Protein AF-A0A9P8HV78-F1 (afdb_monomer_lite)

Structure (mmCIF, N/CA/C/O backbone):
data_AF-A0A9P8HV78-F1
#
_entry.id   AF-A0A9P8HV78-F1
#
loop_
_atom_site.group_PDB
_atom_site.id
_atom_site.type_symbol
_atom_site.label_atom_id
_atom_site.label_alt_id
_atom_site.label_comp_id
_atom_site.label_asym_id
_atom_site.label_entity_id
_atom_site.label_seq_id
_atom_site.pdbx_PDB_ins_code
_atom_site.Cartn_x
_atom_site.Cartn_y
_atom_site.Cartn_z
_atom_site.occupancy
_atom_site.B_iso_or_equiv
_atom_site.auth_seq_id
_atom_site.auth_comp_id
_atom_site.auth_asym_id
_atom_site.auth_atom_id
_atom_site.pdbx_PDB_model_num
ATOM 1 N N . MET A 1 1 ? 8.404 17.269 -20.157 1.00 40.38 1 MET A N 1
ATOM 2 C CA . MET A 1 1 ? 8.041 16.619 -18.882 1.00 40.38 1 MET A CA 1
ATOM 3 C C . MET A 1 1 ? 9.280 15.898 -18.385 1.00 40.38 1 MET A C 1
ATOM 5 O O . MET A 1 1 ? 9.684 14.922 -19.002 1.00 40.38 1 MET A O 1
ATOM 9 N N . SER A 1 2 ? 9.969 16.467 -17.398 1.00 44.69 2 SER A N 1
ATOM 10 C CA . SER A 1 2 ? 11.248 15.966 -16.885 1.00 44.69 2 SER A CA 1
ATOM 11 C C . SER A 1 2 ? 11.104 14.519 -16.416 1.00 44.69 2 SER A C 1
ATOM 13 O O . SER A 1 2 ? 10.138 14.203 -15.726 1.00 44.69 2 SER A O 1
ATOM 15 N N . ALA A 1 3 ? 12.044 13.648 -16.790 1.00 50.50 3 ALA A N 1
ATOM 16 C CA . ALA A 1 3 ? 12.125 12.296 -16.255 1.00 50.50 3 ALA A CA 1
ATOM 17 C C . ALA A 1 3 ? 12.386 12.398 -14.745 1.00 50.50 3 ALA A C 1
ATOM 19 O O . ALA A 1 3 ? 13.521 12.576 -14.309 1.00 50.50 3 ALA A O 1
ATOM 20 N N . ALA A 1 4 ? 11.313 12.389 -13.954 1.00 62.34 4 ALA A N 1
ATOM 21 C CA . ALA A 1 4 ? 11.404 12.336 -12.509 1.00 62.34 4 ALA A CA 1
ATOM 22 C C . ALA A 1 4 ? 12.167 11.062 -12.145 1.00 62.34 4 ALA A C 1
ATOM 24 O O . ALA A 1 4 ? 11.879 9.990 -12.685 1.00 62.34 4 ALA A O 1
ATOM 25 N N . ASN A 1 5 ? 13.160 11.188 -11.263 1.00 71.12 5 ASN A N 1
ATOM 26 C CA . ASN A 1 5 ? 13.862 10.027 -10.741 1.00 71.12 5 ASN A CA 1
ATOM 27 C C . ASN A 1 5 ? 12.825 9.005 -10.259 1.00 71.12 5 ASN A C 1
ATOM 29 O O . ASN A 1 5 ? 11.886 9.388 -9.553 1.00 71.12 5 ASN A O 1
ATOM 33 N N . PRO A 1 6 ? 12.956 7.730 -10.654 1.00 71.38 6 PRO A N 1
ATOM 34 C CA . PRO A 1 6 ? 11.987 6.731 -10.262 1.00 71.38 6 PRO A CA 1
ATOM 35 C C . PRO A 1 6 ? 11.880 6.642 -8.733 1.00 71.38 6 PRO A C 1
ATOM 37 O O . PRO A 1 6 ? 12.899 6.779 -8.045 1.00 71.38 6 PRO A O 1
ATOM 40 N N . PRO A 1 7 ? 10.677 6.392 -8.186 1.00 83.12 7 PRO A N 1
ATOM 41 C CA . PRO A 1 7 ? 10.512 6.232 -6.749 1.00 83.12 7 PRO A CA 1
ATOM 42 C C . PRO A 1 7 ? 11.364 5.055 -6.262 1.00 83.12 7 PRO A C 1
ATOM 44 O O . PRO A 1 7 ? 11.515 4.065 -6.965 1.00 83.12 7 PRO A O 1
ATOM 47 N N . LYS A 1 8 ? 11.938 5.142 -5.056 1.00 87.50 8 LYS A N 1
ATOM 48 C CA . LYS A 1 8 ? 12.725 4.034 -4.480 1.00 87.50 8 LYS A CA 1
ATOM 49 C C . LYS A 1 8 ? 11.836 2.833 -4.141 1.00 87.50 8 LYS A C 1
ATOM 51 O O . LYS A 1 8 ? 12.233 1.687 -4.346 1.00 87.50 8 LYS A O 1
ATOM 56 N N . TYR A 1 9 ? 10.636 3.124 -3.648 1.00 90.69 9 TYR A N 1
ATOM 57 C CA . TYR A 1 9 ? 9.629 2.144 -3.279 1.00 90.69 9 TYR A CA 1
ATOM 58 C C . TYR A 1 9 ? 8.278 2.520 -3.872 1.00 90.69 9 TYR A C 1
ATOM 60 O O . TYR A 1 9 ? 7.935 3.701 -3.964 1.00 90.69 9 TYR A O 1
ATOM 68 N N . ILE A 1 10 ? 7.520 1.495 -4.227 1.00 91.81 10 ILE A N 1
ATOM 69 C CA . ILE A 1 10 ? 6.094 1.577 -4.525 1.00 91.81 10 ILE A CA 1
ATOM 70 C C . ILE A 1 10 ? 5.348 0.728 -3.504 1.00 91.81 10 ILE A C 1
ATOM 72 O O . ILE A 1 10 ? 5.899 -0.233 -2.966 1.00 91.81 10 ILE A O 1
ATOM 76 N N . TYR A 1 11 ? 4.116 1.109 -3.211 1.00 92.69 11 TYR A N 1
ATOM 77 C CA . TYR A 1 11 ? 3.351 0.558 -2.107 1.00 92.69 11 TYR A CA 1
ATOM 78 C C . TYR A 1 11 ? 2.038 -0.018 -2.614 1.00 92.69 11 TYR A C 1
ATOM 80 O O . TYR A 1 11 ? 1.343 0.615 -3.410 1.00 92.69 11 TYR A O 1
ATOM 88 N N . LYS A 1 12 ? 1.683 -1.201 -2.115 1.00 91.75 12 LYS A N 1
ATOM 89 C CA . LYS A 1 12 ? 0.318 -1.727 -2.199 1.00 91.75 12 LYS A CA 1
ATOM 90 C C . LYS A 1 12 ? -0.362 -1.506 -0.853 1.00 91.75 12 LYS A C 1
ATOM 92 O O . LYS A 1 12 ? 0.192 -1.894 0.175 1.00 91.75 12 LYS A O 1
ATOM 97 N N . ILE A 1 13 ? -1.533 -0.875 -0.878 1.00 92.56 13 ILE A N 1
ATOM 98 C CA . ILE A 1 13 ? -2.366 -0.631 0.304 1.00 92.56 13 ILE A CA 1
ATOM 99 C C . ILE A 1 13 ? -3.352 -1.788 0.442 1.00 92.56 13 ILE A C 1
ATOM 101 O O . ILE A 1 13 ? -3.978 -2.181 -0.545 1.00 92.56 13 ILE A O 1
ATOM 105 N N . LEU A 1 14 ? -3.471 -2.334 1.649 1.00 90.00 14 LEU A N 1
ATOM 106 C CA . LEU A 1 14 ? -4.362 -3.438 1.981 1.00 90.00 14 LEU A CA 1
ATOM 107 C C . LEU A 1 14 ? -5.242 -3.068 3.185 1.00 90.00 14 LEU A C 1
ATOM 109 O O . LEU A 1 14 ? -4.732 -2.491 4.148 1.00 90.00 14 LEU A O 1
ATOM 113 N N . PRO A 1 15 ? -6.532 -3.446 3.174 1.00 90.06 15 PRO A N 1
ATOM 114 C CA . PRO A 1 15 ? -7.445 -3.200 4.291 1.00 90.06 15 PRO A CA 1
ATOM 115 C C . PRO A 1 15 ? -7.303 -4.229 5.425 1.00 90.06 15 PRO A C 1
ATOM 117 O O . PRO A 1 15 ? -7.937 -4.094 6.463 1.00 90.06 15 PRO A O 1
ATOM 120 N N . ALA A 1 16 ? -6.508 -5.283 5.222 1.00 87.50 16 ALA A N 1
ATOM 121 C CA . ALA A 1 16 ? -6.304 -6.365 6.175 1.00 87.50 16 ALA A CA 1
ATOM 122 C C . ALA A 1 16 ? -4.846 -6.829 6.156 1.00 87.50 16 ALA A C 1
ATOM 124 O O . ALA A 1 16 ? -4.139 -6.644 5.158 1.00 87.50 16 ALA A O 1
ATOM 125 N N . ALA A 1 17 ? -4.422 -7.451 7.257 1.00 86.94 17 ALA A N 1
ATOM 126 C CA . ALA A 1 17 ? -3.087 -8.013 7.381 1.00 86.94 17 ALA A CA 1
ATOM 127 C C . ALA A 1 17 ? -2.817 -9.016 6.245 1.00 86.94 17 ALA A C 1
ATOM 129 O O . ALA A 1 17 ? -3.658 -9.884 5.980 1.00 86.94 17 ALA A O 1
ATOM 130 N N . PRO A 1 18 ? -1.664 -8.919 5.561 1.00 84.88 18 PRO A N 1
ATOM 131 C CA . PRO A 1 18 ? -1.272 -9.933 4.597 1.00 84.88 18 PRO A CA 1
ATOM 132 C C . PRO A 1 18 ? -1.037 -11.277 5.301 1.00 84.88 18 PRO A C 1
ATOM 134 O O . PRO A 1 18 ? -0.691 -11.325 6.481 1.00 84.88 18 PRO A O 1
ATOM 137 N N . GLN A 1 19 ? -1.205 -12.375 4.563 1.00 84.44 19 GLN A N 1
ATOM 138 C CA . GLN A 1 19 ? -0.834 -13.705 5.052 1.00 84.44 19 GLN A CA 1
ATOM 139 C C . GLN A 1 19 ? 0.687 -13.786 5.274 1.00 84.44 19 GLN A C 1
ATOM 141 O O . GLN A 1 19 ? 1.449 -13.195 4.506 1.00 84.44 19 GLN A O 1
ATOM 146 N N . ASP A 1 20 ? 1.108 -14.523 6.306 1.00 78.50 20 ASP A N 1
ATOM 147 C CA . ASP A 1 20 ? 2.515 -14.805 6.613 1.00 78.50 20 ASP A CA 1
ATOM 148 C C . ASP A 1 20 ? 2.766 -16.327 6.542 1.00 78.50 20 ASP A C 1
ATOM 150 O O . ASP A 1 20 ? 2.127 -17.073 7.293 1.00 78.50 20 ASP A O 1
ATOM 154 N N . PRO A 1 21 ? 3.639 -16.821 5.638 1.00 84.19 21 PRO A N 1
ATOM 155 C CA . PRO A 1 21 ? 4.450 -16.066 4.678 1.00 84.19 21 PRO A CA 1
ATOM 156 C C . PRO A 1 21 ? 3.620 -15.430 3.556 1.00 84.19 21 PRO A C 1
ATOM 158 O O . PRO A 1 21 ? 2.570 -15.946 3.170 1.00 84.19 21 PRO A O 1
ATOM 161 N N . LEU A 1 22 ? 4.127 -14.321 3.003 1.00 81.06 22 LEU A N 1
ATOM 162 C CA . LEU A 1 22 ? 3.515 -13.666 1.845 1.00 81.06 22 LEU A CA 1
ATOM 163 C C . LEU A 1 22 ? 3.361 -14.674 0.692 1.00 81.06 22 LEU A C 1
ATOM 165 O O . LEU A 1 22 ? 4.343 -15.332 0.333 1.00 81.06 22 LEU A O 1
ATOM 169 N N . PRO A 1 23 ? 2.164 -14.793 0.090 1.00 81.25 23 PRO A N 1
ATOM 170 C CA . PRO A 1 23 ? 1.949 -15.726 -1.002 1.00 81.25 23 PRO A CA 1
ATOM 171 C C . PRO A 1 23 ? 2.756 -15.302 -2.234 1.00 81.25 23 PRO A C 1
ATOM 173 O O . PRO A 1 23 ? 2.950 -14.113 -2.490 1.00 81.25 23 PRO A O 1
ATOM 176 N N . GLU A 1 24 ? 3.190 -16.280 -3.032 1.00 77.06 24 GLU A N 1
ATOM 177 C CA . GLU A 1 24 ? 3.926 -16.027 -4.281 1.00 77.06 24 GLU A CA 1
ATOM 178 C C .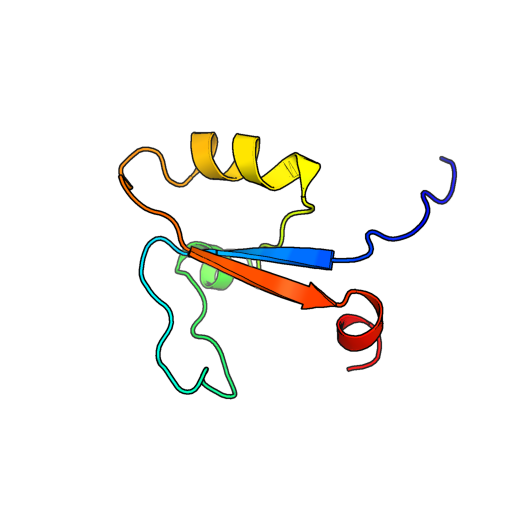 GLU A 1 24 ? 3.089 -15.215 -5.286 1.00 77.06 24 GLU A C 1
ATOM 180 O O . GLU A 1 24 ? 3.623 -14.408 -6.047 1.00 77.06 24 GLU A O 1
ATOM 185 N N . GLN A 1 25 ? 1.766 -15.391 -5.244 1.00 77.81 25 GLN A N 1
ATOM 186 C CA . GLN A 1 25 ? 0.796 -14.617 -6.009 1.00 77.81 25 GLN A CA 1
ATOM 187 C C . GLN A 1 25 ? -0.173 -13.943 -5.045 1.00 77.81 25 GLN A C 1
ATOM 189 O O . GLN A 1 25 ? -0.889 -14.608 -4.296 1.00 77.81 25 GLN A O 1
ATOM 194 N N . PHE A 1 26 ? -0.193 -12.613 -5.063 1.00 75.19 26 PHE A N 1
ATOM 195 C CA . PHE A 1 26 ? -1.135 -11.859 -4.251 1.00 75.19 26 PHE A CA 1
ATOM 196 C C . PHE A 1 26 ? -2.504 -11.842 -4.942 1.00 75.19 26 PHE A C 1
ATOM 198 O O . PHE A 1 26 ? -2.559 -11.524 -6.134 1.00 75.19 26 PHE A O 1
ATOM 205 N N . PRO A 1 27 ? -3.605 -12.172 -4.242 1.00 74.81 27 PRO A N 1
ATOM 206 C CA . PRO A 1 27 ? -4.929 -12.101 -4.839 1.00 74.81 27 PRO A CA 1
ATOM 207 C C . PRO A 1 27 ? -5.227 -10.663 -5.272 1.00 74.81 27 PRO A C 1
ATOM 209 O O . PRO A 1 27 ? -4.946 -9.708 -4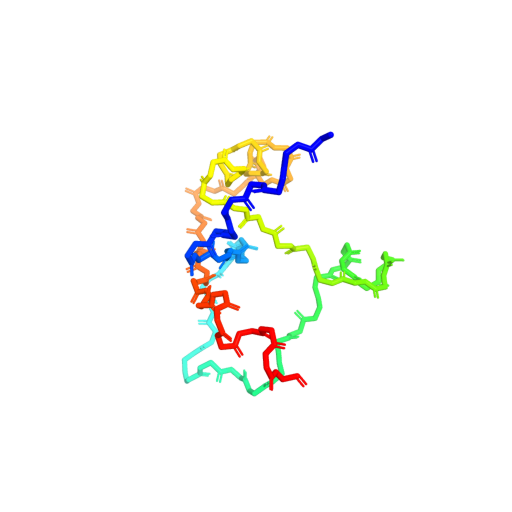.542 1.00 74.81 27 PRO A O 1
ATOM 212 N N . PHE A 1 28 ? -5.798 -10.510 -6.467 1.00 77.12 28 PHE A N 1
ATOM 213 C CA . PHE A 1 28 ? -6.257 -9.209 -6.937 1.00 77.12 28 PHE A CA 1
ATOM 214 C C . PHE A 1 28 ? -7.378 -8.697 -6.036 1.00 77.12 28 PHE A C 1
ATOM 216 O O . PHE A 1 28 ? -8.276 -9.450 -5.652 1.00 77.12 28 PHE A O 1
ATOM 223 N N . SER A 1 29 ? -7.349 -7.400 -5.721 1.00 78.62 29 SER A N 1
ATOM 224 C CA . SER A 1 29 ? -8.551 -6.758 -5.198 1.00 78.62 29 SER A CA 1
ATOM 225 C C . SER A 1 29 ? -9.638 -6.755 -6.277 1.00 78.62 29 SER A C 1
ATOM 227 O O . SER A 1 29 ? -9.342 -6.851 -7.470 1.00 78.62 29 SER A O 1
ATOM 229 N N . GLN A 1 30 ? -10.902 -6.611 -5.878 1.00 80.50 30 GLN A N 1
ATOM 230 C CA . GLN A 1 30 ? -12.003 -6.511 -6.839 1.00 80.50 30 GLN A CA 1
ATOM 231 C C . GLN A 1 30 ? -11.794 -5.349 -7.828 1.00 80.50 30 GLN A C 1
ATOM 233 O O . GLN A 1 30 ? -12.118 -5.483 -9.004 1.00 80.50 30 GLN A O 1
ATOM 238 N N . LEU A 1 31 ? -11.194 -4.246 -7.367 1.00 82.50 31 LEU A N 1
ATOM 239 C CA . LEU A 1 31 ? -10.817 -3.110 -8.207 1.00 82.50 31 LEU A CA 1
ATOM 240 C C . LEU A 1 31 ? -9.735 -3.491 -9.232 1.00 82.50 31 LEU A C 1
ATOM 242 O O . LEU A 1 31 ? -9.920 -3.273 -10.423 1.00 82.50 31 LEU A O 1
ATOM 246 N N . ASP A 1 32 ? -8.648 -4.134 -8.791 1.00 85.81 32 ASP A N 1
ATOM 247 C CA . ASP A 1 32 ? -7.567 -4.569 -9.692 1.00 85.81 32 ASP A CA 1
ATOM 248 C C . ASP A 1 32 ? -8.064 -5.559 -10.759 1.00 85.81 32 ASP A C 1
ATOM 250 O O . ASP A 1 32 ? -7.641 -5.506 -11.913 1.00 85.81 32 ASP A O 1
ATOM 254 N N . ALA A 1 33 ? -8.970 -6.466 -10.378 1.00 83.88 33 ALA A N 1
ATOM 255 C CA . ALA A 1 33 ? -9.554 -7.448 -11.287 1.00 83.88 33 ALA A CA 1
ATOM 256 C C . ALA A 1 33 ? -10.453 -6.797 -12.350 1.00 83.88 33 ALA A C 1
ATOM 258 O O . ALA A 1 33 ? -10.440 -7.228 -13.502 1.00 83.88 33 ALA A O 1
ATOM 259 N N . ASN A 1 34 ? -11.206 -5.761 -11.971 1.00 86.12 34 ASN A N 1
ATOM 260 C CA . ASN A 1 34 ? -12.053 -5.011 -12.897 1.00 86.12 34 ASN A CA 1
ATOM 261 C C . ASN A 1 34 ? -11.225 -4.170 -13.878 1.00 86.12 34 ASN A C 1
ATOM 263 O O . ASN A 1 34 ? -11.557 -4.112 -15.060 1.00 86.12 34 ASN A O 1
ATOM 267 N N . ASP A 1 35 ? -10.143 -3.555 -13.398 1.00 85.94 35 ASP A N 1
ATOM 268 C CA . ASP A 1 35 ? -9.319 -2.649 -14.202 1.00 85.94 35 ASP A CA 1
ATOM 269 C C . ASP A 1 35 ? -8.243 -3.387 -15.021 1.00 85.94 35 ASP A C 1
ATOM 271 O O . ASP A 1 35 ? -7.704 -2.848 -15.989 1.00 85.94 35 ASP A O 1
ATOM 275 N N . GLY A 1 36 ? -7.942 -4.641 -14.667 1.00 83.88 36 GLY A N 1
ATOM 276 C CA . GLY A 1 36 ? -6.974 -5.493 -15.362 1.00 83.88 36 GLY A CA 1
ATOM 277 C C . GLY A 1 36 ? -5.511 -5.197 -15.01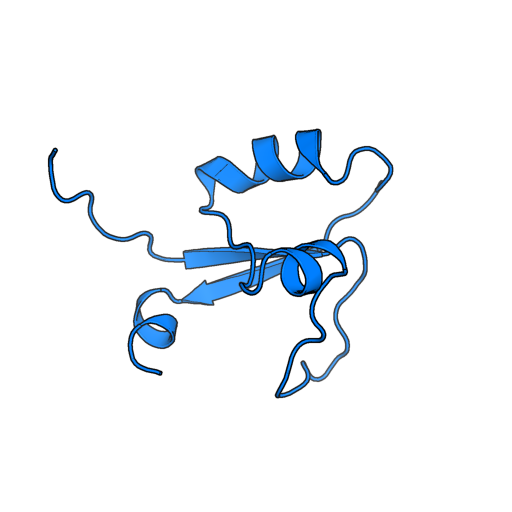7 1.00 83.88 36 GLY A C 1
ATOM 278 O O . GLY A 1 36 ? -4.611 -5.683 -15.704 1.00 83.88 36 GLY A O 1
ATOM 279 N N . PHE A 1 37 ? -5.249 -4.411 -13.968 1.00 84.38 37 PHE A N 1
ATOM 280 C CA . PHE A 1 37 ? -3.906 -4.109 -13.469 1.00 84.38 37 PHE A CA 1
ATOM 281 C C . PHE A 1 37 ? -3.889 -3.911 -11.948 1.00 84.38 37 PHE A C 1
ATOM 283 O O . PHE A 1 37 ? -4.904 -3.624 -11.322 1.00 84.38 37 PHE A O 1
ATOM 290 N N . VAL A 1 38 ? -2.705 -4.040 -11.340 1.00 86.44 38 VAL A N 1
ATOM 291 C CA . VAL A 1 38 ? -2.523 -3.839 -9.895 1.00 86.44 38 VAL A CA 1
ATOM 292 C C . VAL A 1 38 ? -2.302 -2.361 -9.583 1.00 86.44 38 VAL A C 1
ATOM 294 O O . VAL A 1 38 ? -1.315 -1.768 -10.018 1.00 86.44 38 VAL A O 1
ATOM 297 N N . HIS A 1 39 ? -3.171 -1.782 -8.757 1.00 90.00 39 HIS A N 1
ATOM 298 C CA . HIS A 1 39 ? -3.017 -0.427 -8.234 1.00 90.00 39 HIS A CA 1
ATOM 299 C C . HIS A 1 39 ? -1.868 -0.365 -7.235 1.00 90.00 39 HIS A C 1
ATOM 301 O O . HIS A 1 39 ? -1.904 -1.037 -6.201 1.00 90.00 39 HIS A O 1
ATOM 307 N N . LEU A 1 40 ? -0.867 0.455 -7.543 1.00 90.88 40 LEU A N 1
ATOM 308 C CA . LEU A 1 40 ? 0.288 0.733 -6.696 1.00 90.88 40 LEU A CA 1
ATOM 309 C C . LEU A 1 40 ? 0.422 2.247 -6.527 1.00 90.88 40 LEU A C 1
ATOM 311 O O . LEU A 1 40 ? 0.200 3.002 -7.473 1.00 90.88 40 LEU A O 1
ATOM 315 N N . SER A 1 41 ? 0.831 2.675 -5.337 1.00 92.25 41 SER A N 1
ATOM 316 C CA . SER A 1 41 ? 0.979 4.087 -4.979 1.00 92.25 41 SER A CA 1
ATOM 317 C C . SER A 1 41 ? 2.431 4.403 -4.626 1.00 92.25 41 SER A C 1
ATOM 319 O O . SER A 1 41 ? 3.138 3.585 -4.036 1.00 92.25 41 SER A O 1
ATOM 321 N N . THR A 1 42 ? 2.910 5.602 -4.952 1.00 92.62 42 THR A N 1
ATOM 322 C CA . THR A 1 42 ? 4.150 6.130 -4.361 1.00 92.62 42 THR A CA 1
ATOM 323 C C . THR A 1 42 ? 3.921 6.539 -2.906 1.00 92.62 42 THR A C 1
ATOM 325 O O . THR A 1 42 ? 2.782 6.717 -2.475 1.00 92.62 42 THR A O 1
ATOM 328 N N . SER A 1 43 ? 4.999 6.760 -2.147 1.00 90.94 43 SER A N 1
ATOM 329 C CA . SER A 1 43 ? 4.902 7.223 -0.752 1.00 90.94 43 SER A CA 1
ATOM 330 C C . SER A 1 43 ? 4.053 8.488 -0.595 1.00 90.94 43 SER A C 1
ATOM 332 O O . SER A 1 43 ? 3.308 8.610 0.370 1.00 90.94 43 SER A O 1
ATOM 334 N N . THR A 1 44 ? 4.129 9.415 -1.553 1.00 91.50 44 THR A N 1
ATOM 335 C CA . THR A 1 44 ? 3.353 10.662 -1.536 1.00 91.50 44 THR A CA 1
ATOM 336 C C . THR A 1 44 ? 1.890 10.466 -1.925 1.00 91.50 44 THR A C 1
ATOM 338 O O . THR A 1 44 ? 1.054 11.279 -1.550 1.00 91.50 44 THR A O 1
ATOM 341 N N . GLN A 1 45 ? 1.564 9.402 -2.663 1.00 94.00 45 GLN A N 1
ATOM 342 C CA . GLN A 1 45 ? 0.195 9.076 -3.066 1.00 94.00 45 GLN A CA 1
ATOM 343 C C . GLN A 1 45 ? -0.558 8.255 -2.016 1.00 94.00 45 GLN A C 1
ATOM 345 O O . GLN A 1 45 ? -1.788 8.257 -2.038 1.00 94.00 45 GLN A O 1
ATOM 350 N N . VAL A 1 46 ? 0.145 7.554 -1.117 1.00 93.69 46 VAL A N 1
ATOM 351 C CA . VAL A 1 46 ? -0.471 6.663 -0.118 1.00 93.69 46 VAL A CA 1
ATOM 352 C C . VAL A 1 46 ? -1.564 7.357 0.708 1.00 93.69 46 VAL A C 1
ATOM 354 O O . VAL A 1 46 ? -2.660 6.804 0.731 1.00 93.69 46 VAL A O 1
ATOM 357 N N . PRO A 1 47 ? -1.352 8.550 1.308 1.00 93.81 47 PRO A N 1
ATOM 358 C CA . PRO A 1 47 ? -2.390 9.202 2.114 1.00 93.81 47 PRO A CA 1
ATOM 359 C C . PRO A 1 47 ? -3.662 9.489 1.310 1.00 93.81 47 PRO A C 1
ATOM 361 O O . PRO A 1 47 ? -4.740 9.042 1.675 1.00 93.81 47 PRO A O 1
ATOM 364 N N . ASN A 1 48 ? -3.522 10.113 0.137 1.00 94.56 48 ASN A N 1
ATOM 365 C CA . ASN A 1 48 ? -4.670 10.430 -0.715 1.00 94.56 48 ASN A CA 1
ATOM 366 C C . ASN A 1 48 ? -5.385 9.167 -1.222 1.00 94.56 48 ASN A C 1
ATOM 368 O O . ASN A 1 48 ? -6.598 9.165 -1.389 1.00 94.56 48 ASN A O 1
ATOM 372 N N . THR A 1 49 ? -4.644 8.087 -1.493 1.00 93.50 49 THR A N 1
ATOM 373 C CA . THR A 1 49 ? -5.245 6.812 -1.916 1.00 93.50 49 THR A CA 1
ATOM 374 C C . THR A 1 49 ? -6.024 6.175 -0.761 1.00 93.50 49 THR A C 1
ATOM 376 O O . THR A 1 49 ? -7.119 5.662 -0.978 1.00 93.50 49 THR A O 1
ATOM 379 N N . ALA A 1 50 ? -5.485 6.232 0.462 1.00 92.31 50 ALA A N 1
ATOM 380 C CA . ALA A 1 50 ? -6.167 5.770 1.667 1.00 92.31 50 ALA A CA 1
ATOM 381 C C . ALA A 1 50 ? -7.479 6.540 1.893 1.00 92.31 50 ALA A C 1
ATOM 383 O O . ALA A 1 50 ? -8.528 5.919 2.047 1.00 92.31 50 ALA A O 1
ATOM 384 N N . ASP A 1 51 ?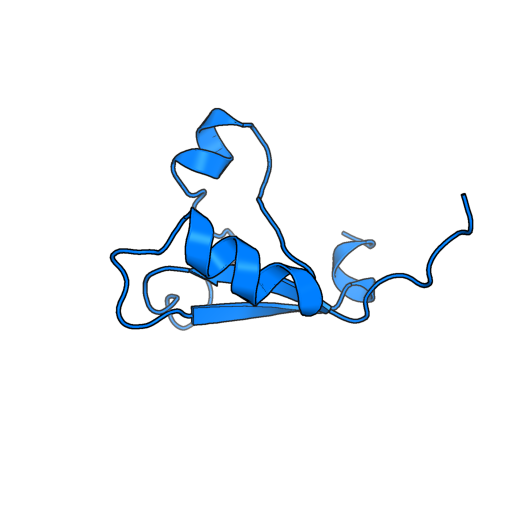 -7.441 7.869 1.786 1.00 92.38 51 ASP A N 1
ATOM 385 C CA . ASP A 1 51 ? -8.612 8.733 1.977 1.00 92.38 51 ASP A CA 1
ATOM 386 C C . ASP A 1 51 ? -9.708 8.526 0.920 1.00 92.38 51 ASP A C 1
ATOM 388 O O . ASP A 1 51 ? -10.878 8.768 1.196 1.00 92.38 51 ASP A O 1
ATOM 392 N N . LEU A 1 52 ? -9.358 8.095 -0.296 1.00 92.06 52 LEU A N 1
ATOM 393 C CA . LEU A 1 52 ? -10.330 7.891 -1.378 1.00 92.06 52 LEU A CA 1
ATOM 394 C C . LEU A 1 52 ? -10.969 6.500 -1.368 1.00 92.06 52 LEU A C 1
ATOM 396 O O . LEU A 1 52 ? -12.147 6.373 -1.696 1.00 92.06 52 LEU A O 1
ATOM 400 N N . PHE A 1 53 ? -10.198 5.459 -1.043 1.00 89.81 53 PHE A N 1
ATOM 401 C CA . PHE A 1 53 ? -10.614 4.066 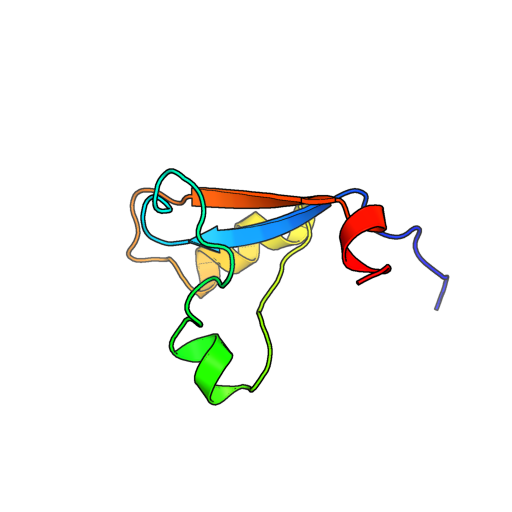-1.255 1.00 89.81 53 PHE A CA 1
ATOM 402 C C . PHE A 1 53 ? -10.763 3.250 0.029 1.00 89.81 53 PHE A C 1
ATOM 404 O O . PHE A 1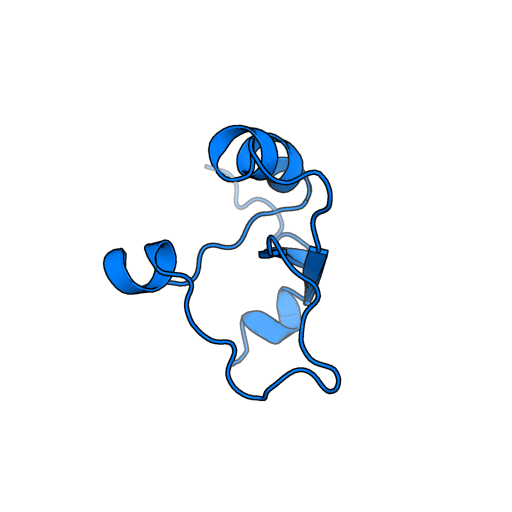 53 ? -11.333 2.162 -0.008 1.00 89.81 53 PHE A O 1
ATOM 411 N N . PHE A 1 54 ? -10.258 3.746 1.158 1.00 90.88 54 PHE A N 1
ATOM 412 C CA . PHE A 1 54 ? -10.180 2.995 2.409 1.00 90.88 54 PHE A CA 1
ATOM 413 C C . PHE A 1 54 ? -10.823 3.737 3.589 1.00 90.88 54 PHE A C 1
ATOM 415 O O . PHE A 1 54 ? -10.440 3.535 4.737 1.00 90.88 54 PHE A O 1
ATOM 422 N N . THR A 1 55 ? -11.831 4.570 3.323 1.00 90.88 55 THR A N 1
ATOM 423 C CA . THR A 1 55 ? -12.499 5.422 4.326 1.00 90.88 55 THR A CA 1
ATOM 424 C C . THR A 1 55 ? -13.150 4.657 5.476 1.00 90.88 55 THR A C 1
ATOM 426 O O . THR A 1 55 ? -13.330 5.210 6.556 1.00 90.88 55 THR A O 1
ATOM 429 N N . GLU A 1 56 ? -13.536 3.401 5.249 1.00 90.94 56 GLU A N 1
ATOM 430 C CA . GLU A 1 56 ? -14.172 2.547 6.261 1.00 90.94 56 GLU A CA 1
ATOM 431 C C . GLU A 1 56 ? -13.158 1.733 7.085 1.00 90.94 56 GLU A C 1
ATOM 433 O O . GLU A 1 56 ? -13.531 1.096 8.070 1.00 90.94 56 GLU A O 1
ATOM 438 N N . ALA A 1 57 ? -11.876 1.739 6.705 1.00 90.06 57 ALA A N 1
ATOM 439 C CA . ALA A 1 57 ? -10.836 0.981 7.386 1.00 90.06 57 ALA A CA 1
ATOM 440 C C . ALA A 1 57 ? -10.220 1.798 8.530 1.00 90.06 57 ALA A C 1
ATOM 442 O O . ALA A 1 57 ? -9.747 2.915 8.339 1.00 90.06 57 ALA A O 1
ATOM 443 N N . THR A 1 58 ? -10.173 1.220 9.731 1.00 90.50 58 THR A N 1
ATOM 444 C CA . THR A 1 58 ? -9.503 1.829 10.896 1.00 90.50 58 THR A CA 1
ATOM 445 C C . THR A 1 58 ? -8.010 1.518 10.958 1.00 90.50 58 THR A C 1
ATOM 447 O O . THR A 1 58 ? -7.269 2.162 11.695 1.00 90.50 58 THR A O 1
ATOM 450 N N . GLU A 1 59 ? -7.572 0.509 10.210 1.00 92.62 59 GLU A N 1
ATOM 451 C CA . GLU A 1 59 ? -6.189 0.060 10.124 1.00 92.62 59 GLU A CA 1
ATOM 452 C C . GLU A 1 59 ? -5.881 -0.316 8.674 1.00 92.62 59 GLU A C 1
ATOM 454 O O . GLU A 1 59 ? -6.718 -0.896 7.983 1.00 92.62 59 GLU A O 1
ATOM 459 N N . LEU A 1 60 ? -4.676 0.025 8.217 1.00 93.12 60 LEU A N 1
ATOM 460 C CA . LEU A 1 60 ? -4.205 -0.269 6.870 1.00 93.12 60 LEU A CA 1
ATOM 461 C C . LEU A 1 60 ? -2.816 -0.880 6.906 1.00 93.12 60 LEU A C 1
ATOM 463 O O . LEU A 1 60 ? -1.956 -0.484 7.692 1.00 93.12 60 LEU A O 1
ATOM 467 N N . TRP A 1 61 ? -2.590 -1.802 5.980 1.00 92.75 61 TRP A N 1
ATOM 468 C CA . TRP A 1 61 ? -1.323 -2.492 5.805 1.00 92.75 61 TRP A CA 1
ATOM 469 C C . TRP A 1 61 ? -0.668 -2.044 4.503 1.00 92.75 61 TRP A C 1
ATOM 471 O O . TRP A 1 61 ? -1.326 -1.906 3.470 1.00 92.75 61 TRP A O 1
ATOM 481 N N . LEU A 1 62 ? 0.644 -1.810 4.549 1.00 92.38 62 LEU A N 1
ATOM 482 C CA . LEU A 1 62 ? 1.430 -1.377 3.396 1.00 92.38 62 LEU A CA 1
ATOM 483 C C . LEU A 1 62 ? 2.477 -2.431 3.048 1.00 92.38 62 LEU A C 1
ATOM 485 O O . LEU A 1 62 ? 3.379 -2.704 3.837 1.00 92.38 62 LEU A O 1
ATOM 489 N N . ILE A 1 63 ? 2.405 -2.965 1.829 1.00 90.69 63 ILE A N 1
ATOM 490 C CA . ILE A 1 63 ? 3.483 -3.783 1.265 1.00 90.69 63 ILE A CA 1
ATOM 491 C C . ILE A 1 63 ? 4.428 -2.860 0.501 1.00 90.69 63 ILE A C 1
ATOM 493 O O . ILE A 1 63 ? 4.031 -2.257 -0.497 1.00 90.69 63 ILE A O 1
ATOM 497 N N . SER A 1 64 ? 5.682 -2.754 0.953 1.00 91.06 64 SER A N 1
ATOM 498 C CA . SER A 1 64 ? 6.719 -1.989 0.256 1.00 91.06 64 SER A CA 1
ATOM 499 C C . SER A 1 64 ? 7.440 -2.850 -0.778 1.00 91.06 64 SER A C 1
ATOM 501 O O . SER A 1 64 ? 8.087 -3.840 -0.432 1.00 91.06 64 SER A O 1
ATOM 503 N N . LEU A 1 65 ? 7.404 -2.432 -2.037 1.00 88.19 65 LEU A N 1
ATOM 504 C CA . LEU A 1 65 ? 8.116 -3.073 -3.136 1.00 88.19 65 LEU A CA 1
ATOM 505 C C . LEU A 1 65 ? 9.269 -2.173 -3.578 1.00 88.19 65 LEU A C 1
ATOM 507 O O . LEU A 1 65 ? 9.076 -0.990 -3.860 1.00 88.19 65 LEU A O 1
ATOM 511 N N . SER A 1 66 ? 10.480 -2.728 -3.650 1.00 88.69 66 SER A N 1
ATOM 512 C CA . SER A 1 66 ? 11.625 -2.033 -4.246 1.00 88.69 66 SER A CA 1
ATOM 513 C C . SER A 1 66 ? 11.359 -1.805 -5.729 1.00 88.69 66 SER A C 1
ATOM 515 O O . SER A 1 66 ? 11.169 -2.759 -6.485 1.00 88.69 66 SER A O 1
ATOM 517 N N . TRP A 1 67 ? 11.395 -0.548 -6.167 1.00 82.38 67 TRP A N 1
ATOM 518 C CA . TRP A 1 67 ? 11.157 -0.204 -7.568 1.00 82.38 67 TRP A CA 1
ATOM 519 C C . TRP A 1 67 ? 12.164 -0.853 -8.519 1.00 82.38 67 TRP A C 1
ATOM 521 O O . TRP A 1 67 ? 11.810 -1.275 -9.619 1.00 82.38 67 TRP A O 1
ATOM 531 N N . GLN A 1 68 ? 13.423 -0.961 -8.088 1.00 79.62 68 GLN A N 1
ATOM 532 C CA . GLN A 1 68 ? 14.472 -1.586 -8.893 1.00 79.62 68 GLN A CA 1
ATOM 533 C C . GLN A 1 68 ? 14.183 -3.070 -9.129 1.00 79.62 68 GLN A C 1
ATOM 535 O O . GLN A 1 68 ? 14.341 -3.545 -10.246 1.00 79.62 68 GLN A O 1
ATOM 540 N N . SER A 1 69 ? 13.727 -3.779 -8.093 1.00 75.75 69 SER A N 1
ATOM 541 C CA . SER A 1 69 ? 13.422 -5.212 -8.158 1.00 75.75 69 SER A CA 1
ATOM 542 C C . SER A 1 69 ? 12.096 -5.507 -8.863 1.00 75.75 69 SER A C 1
ATOM 544 O O . SER A 1 69 ? 11.927 -6.596 -9.397 1.00 75.75 69 SER A O 1
ATOM 546 N N . TRP A 1 70 ? 11.160 -4.553 -8.855 1.00 71.25 70 TRP A N 1
ATOM 547 C CA . TRP A 1 70 ? 9.887 -4.654 -9.569 1.00 71.25 70 TRP A CA 1
ATOM 548 C C . TRP A 1 70 ? 10.062 -4.532 -11.086 1.00 71.25 70 TRP A C 1
ATOM 550 O O . TRP A 1 70 ? 9.466 -5.295 -11.831 1.00 71.25 70 TRP A O 1
ATOM 560 N N . ARG A 1 71 ? 10.904 -3.603 -11.560 1.00 68.94 71 ARG A N 1
ATOM 561 C CA . ARG A 1 71 ? 11.096 -3.362 -13.004 1.00 68.94 71 ARG A CA 1
ATOM 562 C C . ARG A 1 71 ? 11.827 -4.472 -13.759 1.00 68.94 71 ARG A C 1
ATOM 564 O O . ARG A 1 71 ? 11.821 -4.443 -14.985 1.00 68.94 71 ARG A O 1
ATOM 571 N N . THR A 1 72 ? 12.534 -5.353 -13.061 1.00 60.94 72 THR A N 1
ATOM 572 C CA . THR A 1 72 ? 13.369 -6.404 -13.664 1.00 60.94 72 THR A CA 1
ATOM 573 C C . THR A 1 72 ? 12.713 -7.786 -13.658 1.00 60.94 72 THR A C 1
ATOM 575 O O . THR A 1 72 ? 13.384 -8.762 -13.990 1.00 60.94 72 THR A O 1
ATOM 578 N N . ARG A 1 73 ? 11.430 -7.872 -13.291 1.00 55.06 73 ARG A N 1
ATOM 579 C CA . ARG A 1 73 ? 10.583 -9.062 -13.439 1.00 55.06 73 ARG A CA 1
ATOM 580 C C . ARG A 1 73 ? 9.628 -8.881 -14.609 1.00 55.06 73 ARG A C 1
ATOM 582 O O . ARG A 1 73 ? 9.357 -9.905 -15.265 1.00 55.06 73 ARG A O 1
#

Radius of gyration: 13.24 Å; chains: 1; bounding box: 29×33×30 Å

Sequence (73 aa):
MSAANPPKYIYKILPAAPQDPLPEQFPFSQLDANDGFVHLSTSTQVPNTADLFFTEATELWLISLSWQSWRTR

Foldseek 3Di:
DDPDDDAQKKKDKDLDDADPVHDPDDDADPVCVVVVHGDIHGPVCVVVCCVPPVVVRPDMDIDIDGPVVVVVD

InterPro domains:
  IPR009297 Protein of unknown function DUF952 [PF06108] (29-66)
  IPR009297 Protein of unknown function DUF952 [PTHR34129] (2-65)

Secondary structure (DSSP, 8-state):
---PPPPSEEEEEESSPPPSSPPSSPPPPHHHHHHTS---EETTTHHHHHHHH-TT-S--EEEEEEHHHHTT-

Organism: NCBI:txid1491008

pLDDT: mean 83.57, std 11.55, range [40.38, 94.56]